Protein AF-A0A7Y0SIZ6-F1 (afdb_monomer)

Mean predicted aligned error: 6.09 Å

Sequence (82 aa):
LDTSSEIGDSHTNCEKVQDPYSLRCQPQVMGACLQQIRNAAEVLQVEANSVSDNPLVFAEDGDIISGGNFHAEPVAMAADNL

Nearest PDB structures (foldseek):
  1gk3-assembly1_A  TM=8.291E-01  e=7.592E-07  Pseudomonas putida
  1eb4-assembly1_A  TM=8.285E-01  e=9.844E-07  Pseudomonas putida
  9eq5-assembly1_A  TM=9.761E-01  e=2.469E-02  Rubinisphaera brasiliensis
  4v2r-assembly1_A-2  TM=8.848E-01  e=1.672E-02  Taxus chinensis
  6s7q-assembly1_D  TM=8.683E-01  e=5.381E-02  Treponema de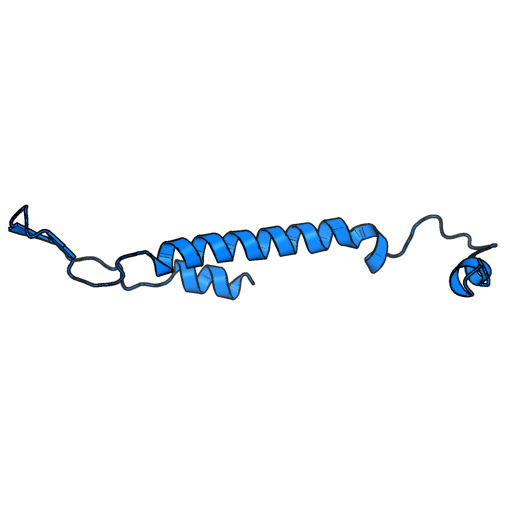nticola

pLDDT: mean 93.77, std 7.08, range [58.38, 98.75]

Secondary structure (DSSP, 8-state):
-----HHHHHTTT----S--HHHHTHHHHHHHHHHHHHHHHHHHHHHHTS---SSEEETTTTEEE---TT--HHHHHHHHT-

Foldseek 3Di:
DDPDDPVNVVCPPPPDPDDDCVPVVVCVVVVVVVVLVVVLVVLCVDLVPDDQDPFDADPVVRDTHGDRSVDSPSNVVSVVSD

Radius of gyration: 25.7 Å; Cα contacts (8 Å, |Δi|>4): 46; chains: 1; bounding box: 55×28×64 Å

InterPro domains:
  IPR001106 Aromatic amino acid lyase [PF00221] (5-82)
  IPR001106 Aromatic amino acid lyase [PTHR10362] (12-82)
  IPR008948 L-Aspartase-like [SSF48557] (7-82)

Solvent-accessible surface area (backbone atoms only — not comparable to full-atom values): 5168 Å² total; per-residue (Å²): 129,83,89,75,50,74,70,62,60,74,46,76,85,54,88,70,91,68,74,58,58,84,65,70,42,35,66,64,53,51,49,53,53,51,50,46,52,51,52,30,51,51,51,50,55,51,59,75,72,48,76,48,60,69,63,46,76,40,75,92,80,73,44,76,46,81,69,66,51,63,63,58,59,70,54,51,56,38,57,77,69,104

Structure (mmCIF, N/CA/C/O backbone):
data_AF-A0A7Y0SIZ6-F1
#
_entry.id   AF-A0A7Y0SIZ6-F1
#
loop_
_atom_site.group_PDB
_atom_site.id
_atom_site.type_symbol
_atom_site.label_atom_id
_atom_site.label_alt_id
_atom_site.label_comp_id
_atom_site.label_asym_id
_atom_site.label_entity_id
_atom_site.label_seq_id
_atom_site.pdbx_PDB_ins_code
_atom_site.Cartn_x
_atom_site.Cartn_y
_atom_site.Cartn_z
_atom_site.occupancy
_atom_site.B_iso_or_equiv
_atom_site.auth_seq_id
_atom_site.auth_comp_id
_atom_site.auth_asym_id
_atom_site.auth_atom_id
_atom_site.pdbx_PDB_model_num
ATOM 1 N N . LEU A 1 1 ? 7.205 19.010 -39.480 1.00 58.38 1 LEU A N 1
ATOM 2 C CA . LEU A 1 1 ? 7.846 18.585 -38.220 1.00 58.38 1 LEU A CA 1
ATOM 3 C C . LEU A 1 1 ? 8.836 17.516 -38.607 1.00 58.38 1 LEU A C 1
ATOM 5 O O . LEU A 1 1 ? 8.449 16.640 -39.372 1.00 58.38 1 LEU A O 1
ATOM 9 N N . ASP A 1 2 ? 10.088 17.675 -38.198 1.00 70.62 2 ASP A N 1
ATOM 10 C CA . ASP A 1 2 ? 11.129 16.700 -38.502 1.00 70.62 2 ASP A CA 1
ATOM 11 C C . ASP A 1 2 ? 10.762 15.355 -37.867 1.00 70.62 2 ASP A C 1
ATOM 13 O O . ASP A 1 2 ? 10.243 15.320 -36.748 1.00 70.62 2 ASP A O 1
ATOM 17 N N . THR A 1 3 ? 10.903 14.270 -38.623 1.00 81.25 3 THR A N 1
ATOM 18 C CA . THR A 1 3 ? 10.365 12.953 -38.243 1.00 81.25 3 THR A CA 1
ATOM 19 C C . THR A 1 3 ? 11.391 12.063 -37.551 1.00 81.25 3 THR A C 1
ATOM 21 O O . THR A 1 3 ? 11.009 11.011 -37.039 1.00 81.25 3 THR A O 1
ATOM 24 N N . SER A 1 4 ? 12.671 12.451 -37.537 1.00 81.56 4 SER A N 1
ATOM 25 C CA . SER A 1 4 ? 13.723 11.738 -36.808 1.00 81.56 4 SER A CA 1
ATOM 26 C C . SER A 1 4 ? 14.068 12.444 -35.497 1.00 81.56 4 SER A C 1
ATOM 28 O O . SER A 1 4 ? 13.839 13.640 -35.318 1.00 81.56 4 SER A O 1
ATOM 30 N N . SER A 1 5 ? 14.589 11.668 -34.546 1.00 87.75 5 SER A N 1
ATOM 31 C CA . SER A 1 5 ? 15.168 12.200 -33.313 1.00 87.75 5 SER A CA 1
ATOM 32 C C . SER A 1 5 ? 16.669 11.953 -33.323 1.00 87.75 5 SER A C 1
ATOM 34 O O . SER A 1 5 ? 17.110 10.889 -33.757 1.00 87.75 5 SER A O 1
ATOM 36 N N . GLU A 1 6 ? 17.436 12.886 -32.758 1.00 87.81 6 GLU A N 1
ATOM 37 C CA . GLU A 1 6 ? 18.895 12.760 -32.626 1.00 87.81 6 GLU A CA 1
ATOM 38 C C . GLU A 1 6 ? 19.311 11.458 -31.917 1.00 87.81 6 GLU A C 1
ATOM 40 O O . GLU A 1 6 ? 20.331 10.858 -32.251 1.00 87.81 6 GLU A O 1
ATOM 45 N N . ILE A 1 7 ? 18.492 10.972 -30.973 1.00 82.12 7 ILE A N 1
ATOM 46 C CA . ILE A 1 7 ? 18.715 9.690 -30.291 1.00 82.12 7 ILE A CA 1
ATOM 47 C C . ILE A 1 7 ? 18.611 8.530 -31.285 1.00 82.12 7 ILE A C 1
ATOM 49 O O . ILE A 1 7 ? 19.512 7.695 -31.333 1.00 82.12 7 ILE A O 1
ATOM 53 N N . GLY A 1 8 ? 17.555 8.488 -32.103 1.00 81.62 8 GLY A N 1
ATOM 54 C CA . GLY A 1 8 ? 17.391 7.458 -33.134 1.00 81.62 8 GLY A CA 1
ATOM 55 C C .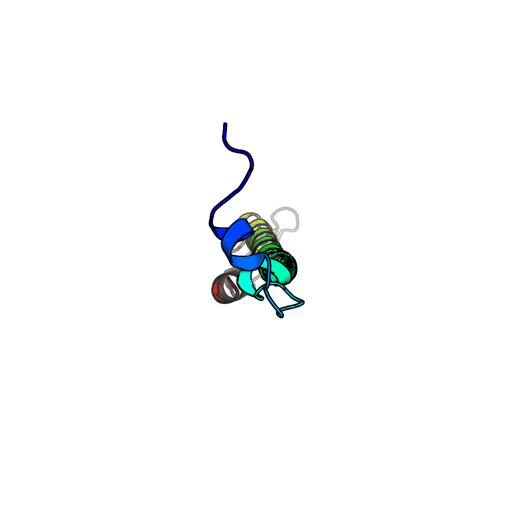 GLY A 1 8 ? 18.540 7.463 -34.144 1.00 81.62 8 GLY A C 1
ATOM 56 O O . GLY A 1 8 ? 19.094 6.407 -34.452 1.00 81.62 8 GLY A O 1
ATOM 57 N N . ASP A 1 9 ? 18.962 8.654 -34.574 1.00 87.75 9 ASP A N 1
ATOM 58 C CA . ASP A 1 9 ? 20.045 8.819 -35.545 1.00 87.75 9 ASP A CA 1
ATOM 59 C C . ASP A 1 9 ? 21.400 8.375 -34.967 1.00 87.75 9 ASP A C 1
ATOM 61 O O . ASP A 1 9 ? 22.155 7.675 -35.643 1.00 87.75 9 ASP A O 1
ATOM 65 N N . SER A 1 10 ? 21.678 8.663 -33.688 1.00 85.00 10 SER A N 1
ATOM 66 C CA . SER A 1 10 ? 22.903 8.216 -32.997 1.00 85.00 10 SER A CA 1
ATOM 67 C C . SER A 1 10 ? 23.030 6.688 -32.859 1.00 85.00 10 SER A C 1
ATOM 69 O O . SER A 1 10 ? 24.127 6.171 -32.639 1.00 85.00 10 SER A O 1
ATOM 71 N N . HIS A 1 11 ? 21.924 5.956 -33.022 1.00 83.75 11 HIS A N 1
ATOM 72 C CA . HIS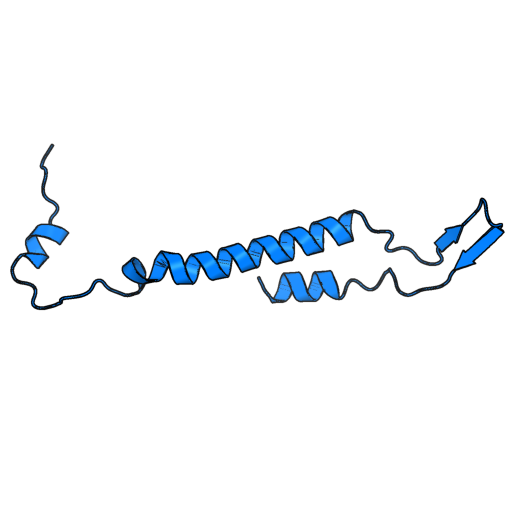 A 1 11 ? 21.852 4.503 -32.877 1.00 83.75 11 HIS A CA 1
ATOM 73 C C . HIS A 1 11 ? 21.798 3.735 -34.212 1.00 83.75 11 HIS A C 1
ATOM 75 O O . HIS A 1 11 ? 21.712 2.507 -34.193 1.00 83.75 11 HIS A O 1
ATOM 81 N N . THR A 1 12 ? 21.925 4.413 -35.362 1.00 85.31 12 THR A N 1
ATOM 82 C CA . THR A 1 12 ? 21.860 3.788 -36.706 1.00 85.31 12 THR A CA 1
ATOM 83 C C . THR A 1 12 ? 22.870 2.657 -36.934 1.00 85.31 12 THR A C 1
ATOM 85 O O . THR A 1 12 ? 22.546 1.702 -37.632 1.00 85.31 12 THR A O 1
ATOM 88 N N . ASN A 1 13 ? 24.055 2.720 -36.315 1.00 87.50 13 ASN A N 1
ATOM 89 C CA . ASN A 1 13 ? 25.091 1.674 -36.372 1.00 87.50 13 ASN A CA 1
ATOM 90 C C . ASN A 1 13 ? 25.388 1.074 -34.983 1.00 87.50 13 ASN A C 1
ATOM 92 O O . ASN A 1 13 ? 26.539 0.789 -34.648 1.00 87.50 13 ASN A O 1
ATOM 96 N N . CYS A 1 14 ? 24.371 0.940 -34.128 1.00 84.31 14 CYS A N 1
ATOM 97 C CA . CYS A 1 14 ? 24.555 0.414 -32.779 1.00 84.31 14 CYS A CA 1
ATOM 98 C C . CYS A 1 14 ? 24.578 -1.124 -32.763 1.00 84.31 14 CYS A C 1
ATOM 100 O O . CYS A 1 14 ? 23.611 -1.766 -33.156 1.00 84.31 14 CYS A O 1
ATOM 102 N N . GLU A 1 15 ? 25.639 -1.727 -32.217 1.00 86.56 15 GLU A N 1
ATOM 103 C CA . GLU A 1 15 ? 25.729 -3.189 -32.035 1.00 86.56 15 GLU A CA 1
ATOM 104 C C . GLU A 1 15 ? 24.827 -3.725 -30.904 1.00 86.56 15 GLU A C 1
ATOM 106 O O . GLU A 1 15 ? 24.679 -4.937 -30.731 1.00 86.56 15 GLU A O 1
ATOM 111 N N . LYS A 1 16 ? 24.225 -2.842 -30.093 1.00 82.06 16 LYS A N 1
ATOM 112 C CA . LYS A 1 16 ? 23.366 -3.251 -28.976 1.00 82.06 16 LYS A CA 1
ATOM 113 C C . LYS A 1 16 ? 22.017 -3.739 -29.493 1.00 82.06 16 LYS A C 1
ATOM 115 O O . LYS A 1 16 ? 21.254 -2.988 -30.084 1.00 82.06 16 LYS A O 1
ATOM 120 N N . VAL A 1 17 ? 21.699 -4.987 -29.165 1.00 83.38 17 VAL A N 1
ATOM 121 C CA . VAL A 1 17 ? 20.462 -5.664 -29.590 1.00 83.38 17 VAL A CA 1
ATOM 122 C C . VAL A 1 17 ? 19.277 -5.376 -28.658 1.00 83.38 17 VAL A C 1
ATOM 124 O O . VAL A 1 17 ? 18.132 -5.643 -29.006 1.00 83.38 17 VAL A O 1
ATOM 127 N N . GLN A 1 18 ? 19.526 -4.863 -27.451 1.00 87.25 18 GLN A N 1
ATOM 128 C CA . GLN A 1 18 ? 18.489 -4.680 -26.439 1.00 87.25 18 GLN A CA 1
ATOM 129 C C . GLN A 1 18 ? 18.532 -3.292 -25.812 1.00 87.25 18 GLN A C 1
ATOM 131 O O . GLN A 1 18 ? 19.599 -2.781 -25.467 1.00 87.25 18 GLN A O 1
ATOM 136 N N . ASP A 1 19 ? 17.342 -2.761 -25.554 1.00 89.31 19 ASP A N 1
ATOM 137 C CA . ASP A 1 19 ? 17.148 -1.520 -24.816 1.00 89.31 19 ASP A CA 1
ATOM 138 C C . ASP A 1 19 ? 17.634 -1.623 -23.360 1.00 89.31 19 ASP A C 1
ATOM 140 O O . ASP A 1 19 ? 17.612 -2.722 -22.766 1.00 89.31 19 ASP A O 1
ATOM 144 N N . PRO A 1 20 ? 18.030 -0.483 -22.753 1.00 90.06 20 PRO A N 1
ATOM 145 C CA . PRO A 1 20 ? 18.376 -0.417 -21.341 1.00 90.06 20 PRO A CA 1
ATOM 146 C C . PRO A 1 20 ? 17.193 -0.841 -20.467 1.00 90.06 20 PRO A C 1
ATOM 148 O O . PRO A 1 20 ? 16.025 -0.634 -20.801 1.00 90.06 20 PRO A O 1
ATOM 151 N N . TYR A 1 21 ? 17.499 -1.413 -19.304 1.00 95.44 21 TYR A N 1
ATOM 152 C CA . TYR A 1 21 ? 16.476 -1.963 -18.411 1.00 95.44 21 TYR A CA 1
ATOM 153 C C . TYR A 1 21 ? 15.508 -0.898 -17.891 1.00 95.44 21 TYR A C 1
ATOM 155 O O . TYR A 1 21 ? 14.335 -1.199 -17.706 1.00 95.44 21 TYR A O 1
ATOM 163 N N . SER A 1 22 ? 15.961 0.347 -17.724 1.00 94.81 22 SER A N 1
ATOM 164 C CA . SER A 1 22 ? 15.100 1.469 -17.332 1.00 94.81 22 SER A CA 1
ATOM 165 C C . SER A 1 22 ? 13.944 1.720 -18.306 1.00 94.81 22 SER A C 1
ATOM 167 O O . SER A 1 22 ? 12.920 2.252 -17.891 1.00 94.81 22 SER A O 1
ATOM 169 N N . LEU A 1 23 ? 14.090 1.322 -19.574 1.00 91.38 23 LEU A N 1
ATOM 170 C CA . LEU A 1 23 ? 13.034 1.381 -20.580 1.00 91.38 23 LEU A CA 1
ATOM 171 C C . LEU A 1 23 ? 12.330 0.027 -20.706 1.00 91.38 23 LEU A C 1
ATOM 173 O O . LEU A 1 23 ? 11.126 -0.089 -20.497 1.00 91.38 23 LEU A O 1
ATOM 177 N N . ARG A 1 24 ? 13.094 -1.026 -21.005 1.00 96.25 24 ARG A N 1
ATOM 178 C CA . ARG A 1 24 ? 12.540 -2.338 -21.361 1.00 96.25 24 ARG A CA 1
ATOM 179 C C . ARG A 1 24 ? 11.877 -3.072 -20.205 1.00 96.25 24 ARG A C 1
ATOM 181 O O . ARG A 1 24 ? 10.914 -3.798 -20.428 1.00 96.25 24 ARG A O 1
ATOM 188 N N . CYS A 1 25 ? 12.405 -2.904 -18.996 1.00 98.12 25 CYS A N 1
ATOM 189 C CA . CYS A 1 25 ? 11.891 -3.556 -17.795 1.00 98.12 25 CYS A CA 1
ATOM 190 C C . CYS A 1 25 ? 10.907 -2.666 -17.023 1.00 98.12 25 CYS A C 1
ATOM 192 O O . CYS A 1 25 ? 10.457 -3.052 -15.942 1.00 98.12 25 CYS A O 1
ATOM 194 N N . GLN A 1 26 ? 10.576 -1.477 -17.548 1.00 98.25 26 GLN A N 1
ATOM 195 C CA . GLN A 1 26 ? 9.661 -0.552 -16.884 1.00 98.25 26 GLN A CA 1
ATOM 196 C C . GLN A 1 26 ? 8.314 -1.220 -16.554 1.00 98.25 26 GLN A C 1
ATOM 198 O O . GLN A 1 26 ? 7.901 -1.106 -15.401 1.00 98.25 26 GLN A O 1
ATOM 203 N N . PRO A 1 27 ? 7.642 -1.962 -17.461 1.00 98.31 27 PRO A N 1
ATOM 204 C CA . PRO A 1 27 ? 6.359 -2.581 -17.127 1.00 98.31 27 PRO A CA 1
ATOM 205 C C . PRO A 1 27 ? 6.451 -3.602 -15.988 1.00 98.31 27 PRO A C 1
ATOM 207 O O . PRO A 1 27 ? 5.540 -3.695 -15.173 1.00 98.31 27 PRO A O 1
ATOM 210 N N . GLN A 1 28 ? 7.551 -4.351 -15.903 1.00 98.56 28 GLN A N 1
ATOM 211 C CA . GLN A 1 28 ? 7.768 -5.363 -14.870 1.00 98.56 28 GLN A CA 1
ATOM 212 C C . GLN A 1 28 ? 7.998 -4.712 -13.503 1.00 98.56 28 GLN A C 1
ATOM 214 O O . GLN A 1 28 ? 7.404 -5.140 -12.516 1.00 98.56 28 GLN A O 1
ATOM 219 N N . VAL A 1 29 ? 8.816 -3.656 -13.452 1.00 98.56 29 VAL A N 1
ATOM 220 C CA . VAL A 1 29 ? 9.078 -2.907 -12.213 1.00 98.56 29 VAL A CA 1
ATOM 221 C C . VAL A 1 29 ? 7.821 -2.161 -11.766 1.00 98.56 29 VAL A C 1
ATOM 223 O O . VAL A 1 29 ? 7.346 -2.353 -10.650 1.00 98.56 29 VAL A O 1
ATOM 226 N N . MET A 1 30 ? 7.225 -1.366 -12.656 1.00 98.44 30 MET A N 1
ATOM 227 C CA . MET A 1 30 ? 6.037 -0.573 -12.336 1.00 98.44 30 MET A CA 1
ATOM 228 C C . MET A 1 30 ? 4.815 -1.449 -12.052 1.00 98.44 30 MET A C 1
ATOM 230 O O . MET A 1 30 ? 3.978 -1.072 -11.238 1.00 98.44 30 MET A O 1
ATOM 234 N N . GLY A 1 31 ? 4.711 -2.623 -12.678 1.00 98.69 31 GLY A N 1
ATOM 235 C CA . GLY A 1 31 ? 3.663 -3.599 -12.386 1.00 98.69 31 GLY A CA 1
ATOM 236 C C . GLY A 1 31 ? 3.728 -4.105 -10.945 1.00 98.69 31 GLY A C 1
ATOM 237 O O . GLY A 1 31 ? 2.698 -4.145 -10.273 1.00 98.69 31 GLY A O 1
ATOM 238 N N . ALA A 1 32 ? 4.928 -4.412 -10.442 1.00 98.31 32 ALA A N 1
ATOM 239 C CA . ALA A 1 32 ? 5.124 -4.789 -9.043 1.00 98.31 32 ALA A CA 1
ATOM 240 C C . ALA A 1 32 ? 4.772 -3.633 -8.089 1.00 98.31 32 ALA A C 1
ATOM 242 O O . ALA A 1 32 ? 4.035 -3.841 -7.127 1.00 98.31 32 ALA A O 1
ATOM 243 N N . CYS A 1 33 ? 5.206 -2.404 -8.396 1.00 98.44 33 CYS A N 1
ATOM 244 C CA . CYS A 1 33 ? 4.854 -1.213 -7.612 1.00 98.44 33 CYS A CA 1
ATOM 245 C C . CYS A 1 33 ? 3.344 -0.928 -7.608 1.00 98.44 33 CYS A C 1
ATOM 247 O O . CYS A 1 33 ? 2.790 -0.518 -6.594 1.00 98.44 33 CYS A O 1
ATOM 249 N N . LEU A 1 34 ? 2.648 -1.143 -8.727 1.00 98.62 34 LEU A N 1
ATOM 250 C CA . LEU A 1 34 ? 1.199 -0.960 -8.796 1.00 98.62 34 LEU A CA 1
ATOM 251 C C . LEU A 1 34 ? 0.455 -2.016 -7.967 1.00 98.62 34 LEU A C 1
ATOM 253 O O . LEU A 1 34 ? -0.561 -1.698 -7.352 1.00 98.62 34 LEU A O 1
ATOM 257 N N . GLN A 1 35 ? 0.949 -3.257 -7.946 1.00 98.62 35 GLN A N 1
ATOM 258 C CA . GLN A 1 35 ? 0.395 -4.320 -7.106 1.00 98.62 35 GLN A CA 1
ATOM 259 C C . GLN A 1 35 ? 0.560 -3.982 -5.614 1.00 98.62 35 GLN A C 1
ATOM 261 O O . GLN A 1 35 ? -0.444 -3.916 -4.908 1.00 98.62 35 GLN A O 1
ATOM 266 N N . GLN A 1 36 ? 1.799 -3.652 -5.231 1.00 98.50 36 GLN A N 1
ATOM 267 C CA . GLN A 1 36 ? 2.194 -2.686 -4.202 1.00 98.50 36 GLN A CA 1
ATOM 268 C C . GLN A 1 36 ? 1.083 -1.838 -3.560 1.00 98.50 36 GLN A C 1
ATOM 270 O O . GLN A 1 36 ? 0.453 -2.131 -2.543 1.00 98.50 36 GLN A O 1
ATOM 275 N N . ILE A 1 37 ? 0.825 -0.756 -4.290 1.00 98.75 37 ILE A N 1
ATOM 276 C CA . ILE A 1 37 ? -0.110 0.318 -3.979 1.00 98.75 37 ILE A CA 1
ATOM 277 C C . ILE A 1 37 ? -1.545 -0.196 -3.851 1.00 98.75 37 ILE A C 1
ATOM 279 O O . ILE A 1 37 ? -2.270 0.232 -2.956 1.00 98.75 37 ILE A O 1
ATOM 283 N N . ARG A 1 38 ? -1.977 -1.109 -4.729 1.00 98.69 38 ARG A N 1
ATOM 284 C CA . ARG A 1 38 ? -3.341 -1.659 -4.685 1.00 98.69 38 ARG A CA 1
ATOM 285 C C . ARG A 1 38 ? -3.590 -2.469 -3.421 1.00 98.69 38 ARG A C 1
ATOM 287 O O . ARG A 1 38 ? -4.660 -2.331 -2.841 1.00 98.69 38 ARG A O 1
ATOM 294 N N . ASN A 1 39 ? -2.616 -3.272 -2.996 1.00 98.56 39 ASN A N 1
ATOM 295 C CA . ASN A 1 39 ? -2.735 -4.041 -1.765 1.00 98.56 39 ASN A CA 1
ATOM 296 C C . ASN A 1 39 ? -2.855 -3.124 -0.541 1.00 98.56 39 ASN A C 1
ATOM 298 O O . ASN A 1 39 ? -3.765 -3.304 0.261 1.00 98.56 39 ASN A O 1
ATOM 302 N N . ALA A 1 40 ? -2.008 -2.101 -0.426 1.00 98.69 40 ALA A N 1
ATOM 303 C CA . ALA A 1 40 ? -2.133 -1.165 0.686 1.00 98.69 40 ALA A CA 1
ATOM 304 C C . ALA A 1 40 ? -3.433 -0.359 0.645 1.00 98.69 40 ALA A C 1
ATOM 306 O O . ALA A 1 40 ? -4.036 -0.137 1.689 1.00 98.69 40 ALA A O 1
ATOM 307 N N . ALA A 1 41 ? -3.900 0.043 -0.540 1.00 98.75 41 ALA A N 1
ATOM 308 C CA . ALA A 1 41 ? -5.191 0.710 -0.676 1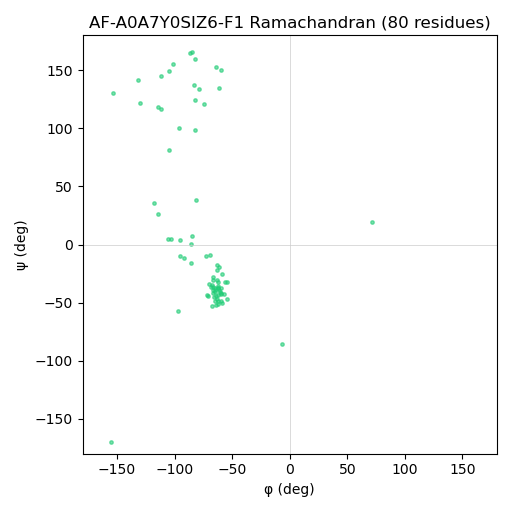.00 98.75 41 ALA A CA 1
ATOM 309 C C . ALA A 1 41 ? -6.344 -0.172 -0.169 1.00 98.75 41 ALA A C 1
ATOM 311 O O . ALA A 1 41 ? -7.219 0.326 0.533 1.00 98.75 41 ALA A O 1
ATOM 312 N N . GLU A 1 42 ? -6.324 -1.471 -0.476 1.00 98.69 42 GLU A N 1
ATOM 313 C CA . GLU A 1 42 ? -7.305 -2.436 0.029 1.00 98.69 42 GLU A CA 1
ATOM 314 C C . GLU A 1 42 ? -7.252 -2.553 1.558 1.00 98.69 42 GLU A C 1
ATOM 316 O O . GLU A 1 42 ? -8.286 -2.419 2.213 1.00 98.69 42 GLU A O 1
ATOM 321 N N . VAL A 1 43 ? -6.055 -2.720 2.134 1.00 98.56 43 VAL A N 1
ATOM 322 C CA . VAL A 1 43 ? -5.866 -2.795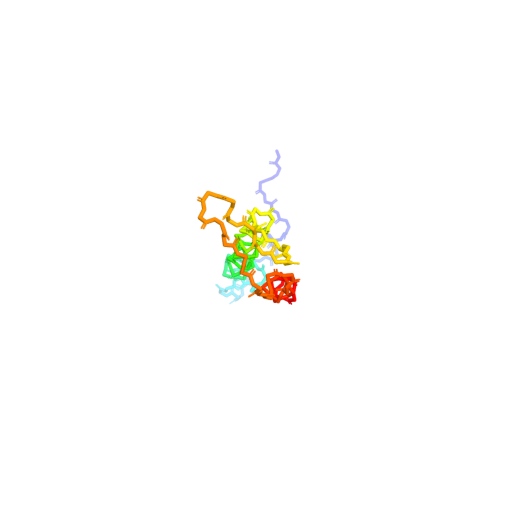 3.594 1.00 98.56 43 VAL A CA 1
ATOM 323 C C . VAL A 1 43 ? -6.376 -1.526 4.277 1.00 98.56 43 VAL A C 1
ATOM 325 O O . VAL A 1 43 ? -7.192 -1.599 5.192 1.00 98.56 43 VAL A O 1
ATOM 328 N N . LEU A 1 44 ? -5.956 -0.353 3.800 1.00 98.56 44 LEU A N 1
ATOM 329 C CA . LEU A 1 44 ? -6.380 0.930 4.359 1.00 98.56 44 LEU A CA 1
ATOM 330 C C . LEU A 1 44 ? -7.888 1.143 4.225 1.00 98.56 44 LEU A C 1
ATOM 332 O O . LEU A 1 44 ? -8.508 1.692 5.131 1.00 98.56 44 LEU A O 1
ATOM 336 N N . GLN A 1 45 ? -8.493 0.705 3.119 1.00 98.75 45 GLN A N 1
ATOM 337 C CA . GLN A 1 45 ? -9.934 0.802 2.925 1.00 98.75 45 GLN A CA 1
ATOM 338 C C . GLN A 1 45 ? -10.698 -0.087 3.913 1.00 98.75 45 GLN A C 1
ATOM 340 O O . GLN A 1 45 ? -11.707 0.363 4.453 1.00 98.75 45 GLN A O 1
ATOM 345 N N . VAL A 1 46 ? -10.241 -1.315 4.169 1.00 98.50 46 VAL A N 1
ATOM 346 C CA . VAL A 1 46 ? -10.851 -2.196 5.179 1.00 98.50 46 VAL A CA 1
ATOM 347 C C . VAL A 1 46 ? -10.736 -1.572 6.567 1.00 98.50 46 VAL A C 1
ATOM 349 O O . VAL A 1 46 ? -11.750 -1.396 7.239 1.00 98.50 46 VAL A O 1
ATOM 352 N N . GLU A 1 47 ? -9.532 -1.161 6.962 1.00 98.19 47 GLU A N 1
ATOM 353 C CA . GLU A 1 47 ? -9.269 -0.632 8.303 1.00 98.19 47 GLU A CA 1
ATOM 354 C C . GLU A 1 47 ? -10.014 0.684 8.559 1.00 98.19 47 GLU A C 1
ATOM 356 O O . GLU A 1 47 ? -10.609 0.853 9.623 1.00 98.19 47 GLU A O 1
ATOM 361 N N . ALA A 1 48 ? -10.091 1.575 7.564 1.00 97.88 48 ALA A N 1
ATOM 362 C CA . ALA A 1 48 ? -10.849 2.825 7.661 1.00 97.88 48 ALA A CA 1
ATOM 363 C C . ALA A 1 48 ? -12.363 2.617 7.845 1.00 97.88 48 ALA A C 1
ATOM 365 O O . ALA A 1 48 ? -13.047 3.522 8.322 1.00 97.88 48 ALA A O 1
ATOM 366 N N . ASN A 1 49 ? -12.890 1.453 7.454 1.00 98.06 49 ASN A N 1
ATOM 367 C CA . ASN A 1 49 ? -14.298 1.082 7.623 1.00 98.06 49 ASN A CA 1
ATOM 368 C C . ASN A 1 49 ? -14.508 0.053 8.751 1.00 98.06 49 ASN A C 1
ATOM 370 O O . ASN A 1 49 ? -15.626 -0.428 8.940 1.00 98.06 49 ASN A O 1
ATOM 374 N N . SER A 1 50 ? -13.451 -0.301 9.486 1.00 96.69 50 SER A N 1
ATOM 375 C CA . SER A 1 50 ? -13.509 -1.232 10.612 1.00 96.69 50 SER A CA 1
ATOM 376 C C . SER A 1 50 ? -13.898 -0.522 11.917 1.00 96.69 50 SER A C 1
ATOM 378 O O . SER A 1 50 ? -13.851 0.704 12.024 1.00 96.69 50 SER A O 1
ATOM 380 N N . VAL A 1 51 ? -14.273 -1.299 12.938 1.00 96.56 51 VAL A N 1
ATOM 381 C CA . VAL A 1 51 ? -14.444 -0.782 14.303 1.00 96.56 51 VAL A CA 1
ATOM 382 C C . VAL A 1 51 ? -13.161 -1.041 15.080 1.00 96.56 51 VAL A C 1
ATOM 384 O O . VAL A 1 51 ? -12.948 -2.151 15.569 1.00 96.56 51 VAL A O 1
ATOM 387 N N . SER A 1 52 ? -12.334 -0.006 15.214 1.00 95.12 52 SER A N 1
ATOM 388 C CA . SER A 1 52 ? -11.069 -0.043 15.958 1.00 95.12 52 SER A CA 1
ATOM 389 C C . SER A 1 52 ? -11.231 0.209 17.465 1.00 95.12 52 SER A C 1
ATOM 391 O O . SER A 1 52 ? -10.245 0.409 18.166 1.00 95.12 52 SER A O 1
ATOM 393 N N . ASP A 1 53 ? -12.463 0.282 17.967 1.00 94.75 53 ASP A N 1
ATOM 394 C CA . ASP A 1 53 ? -12.753 0.576 19.372 1.00 94.75 53 ASP A CA 1
ATOM 395 C C . ASP A 1 53 ? -12.740 -0.693 20.242 1.00 94.75 53 ASP A C 1
ATOM 397 O O . ASP A 1 53 ? -12.781 -1.823 19.742 1.00 94.75 53 ASP A O 1
ATOM 401 N N . ASN A 1 54 ? -12.681 -0.512 21.559 1.00 94.12 54 ASN A N 1
ATOM 402 C CA . ASN A 1 54 ? -12.777 -1.589 22.535 1.00 94.12 54 ASN A CA 1
ATOM 403 C C . ASN A 1 54 ? -13.329 -1.078 23.886 1.00 94.12 54 ASN A C 1
ATOM 405 O O . ASN A 1 54 ? -12.750 -0.147 24.450 1.00 94.12 54 ASN A O 1
ATOM 409 N N . PRO A 1 55 ? -14.352 -1.734 24.479 1.00 95.12 55 PRO A N 1
ATOM 410 C CA . PRO A 1 55 ? -14.988 -2.981 24.040 1.00 95.12 55 PRO A CA 1
ATOM 411 C C . PRO A 1 55 ? -16.047 -2.776 22.952 1.00 95.12 55 PRO A C 1
ATOM 413 O O . PRO A 1 55 ? -16.616 -1.698 22.808 1.00 95.12 55 PRO A O 1
ATOM 416 N N . LEU A 1 56 ? -16.358 -3.844 22.219 1.00 96.38 56 LEU A N 1
ATOM 417 C CA . LEU A 1 56 ? -17.506 -3.872 21.319 1.00 96.38 56 LEU A CA 1
ATOM 418 C C . LEU A 1 56 ? -18.784 -4.113 22.123 1.00 96.38 56 LEU A C 1
ATOM 420 O O . LEU A 1 56 ? -18.830 -5.003 22.973 1.00 96.38 56 LEU A O 1
ATOM 424 N N . VAL A 1 57 ? -19.823 -3.332 21.838 1.00 96.31 57 VAL A N 1
ATOM 425 C CA . VAL A 1 57 ? -21.120 -3.409 22.519 1.00 96.31 57 VAL A CA 1
ATOM 426 C C . VAL A 1 57 ? -22.173 -3.922 21.543 1.00 96.31 57 VAL A C 1
ATOM 428 O O . VAL A 1 57 ? -22.499 -3.248 20.566 1.00 96.31 57 VAL A O 1
ATOM 431 N N . PHE A 1 58 ? -22.741 -5.088 21.837 1.00 96.19 58 PHE A N 1
ATOM 432 C CA . PHE A 1 58 ? -23.817 -5.713 21.070 1.00 96.19 58 PHE A CA 1
ATOM 433 C C . PHE A 1 58 ? -25.125 -5.554 21.843 1.00 96.19 58 PHE A C 1
ATOM 435 O O . PHE A 1 58 ? -25.557 -6.432 22.585 1.00 96.19 58 PHE A O 1
ATOM 442 N N . ALA A 1 59 ? -25.734 -4.373 21.712 1.00 95.12 59 ALA A N 1
ATOM 443 C CA . ALA A 1 59 ? -26.879 -3.972 22.530 1.00 95.12 59 ALA A CA 1
ATOM 444 C C . ALA A 1 59 ? -28.118 -4.868 22.348 1.00 95.12 59 ALA A C 1
ATOM 446 O O . ALA A 1 59 ? -28.868 -5.051 23.302 1.00 95.12 59 ALA A O 1
ATOM 447 N N . GLU A 1 60 ? -28.326 -5.418 21.148 1.00 96.62 60 GLU A N 1
ATOM 448 C CA . GLU A 1 60 ? -29.443 -6.330 20.860 1.00 96.62 60 GLU A CA 1
ATOM 449 C C . GLU A 1 60 ? -29.304 -7.662 21.609 1.00 96.62 60 GLU A C 1
ATOM 451 O O . GLU A 1 60 ? -30.301 -8.202 22.086 1.00 96.62 60 GLU A O 1
ATOM 456 N N . ASP A 1 61 ? -28.067 -8.131 21.784 1.00 96.50 61 ASP A N 1
ATOM 457 C CA . ASP A 1 61 ? -27.740 -9.379 22.479 1.00 96.50 61 ASP A CA 1
ATOM 458 C C . ASP A 1 61 ? -27.473 -9.167 23.981 1.00 96.50 61 ASP A C 1
ATOM 460 O O . ASP A 1 61 ? -27.431 -10.119 24.756 1.00 96.50 61 ASP A O 1
ATOM 464 N N . GLY A 1 62 ? -27.322 -7.910 24.418 1.00 96.25 62 GLY A N 1
ATOM 465 C CA . GLY A 1 62 ? -26.929 -7.567 25.786 1.00 96.25 62 GLY A CA 1
ATOM 466 C C . GLY A 1 62 ? -25.463 -7.886 26.100 1.00 96.25 62 GLY A C 1
ATOM 467 O O . GLY A 1 62 ? -25.099 -7.971 27.274 1.00 96.25 62 GLY A O 1
ATOM 468 N N . ASP A 1 63 ? -24.633 -8.038 25.066 1.00 97.38 63 ASP A N 1
ATOM 469 C CA . ASP A 1 63 ? -23.264 -8.541 25.165 1.00 97.38 63 ASP A CA 1
ATOM 470 C C . ASP A 1 63 ? -22.207 -7.436 25.032 1.00 97.38 63 ASP A C 1
ATOM 472 O O 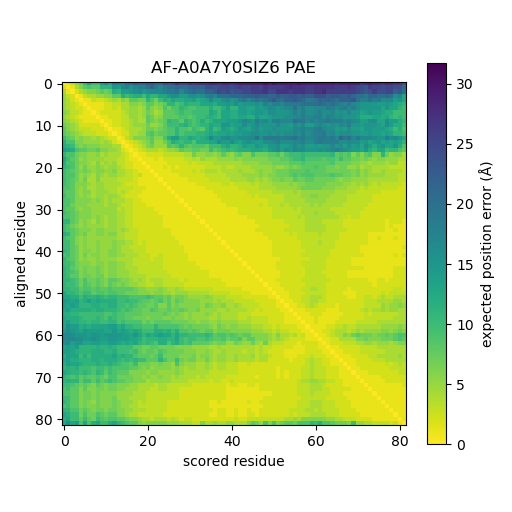. ASP A 1 63 ? -22.372 -6.433 24.329 1.00 97.38 63 ASP A O 1
ATOM 476 N N . ILE A 1 64 ? -21.075 -7.646 25.710 1.00 96.94 64 ILE A N 1
ATOM 477 C CA . ILE A 1 64 ? -19.888 -6.788 25.649 1.00 96.94 64 ILE A CA 1
ATOM 478 C C . ILE A 1 64 ? -18.672 -7.674 25.389 1.00 96.94 64 ILE A C 1
ATOM 480 O O . ILE A 1 64 ? -18.365 -8.563 26.185 1.00 96.94 64 ILE A O 1
ATOM 484 N N . ILE A 1 65 ? -17.959 -7.411 24.293 1.00 97.06 65 ILE A N 1
ATOM 485 C CA . ILE A 1 65 ? -16.790 -8.193 23.881 1.00 97.06 65 ILE A CA 1
ATOM 486 C C . ILE A 1 65 ? -15.539 -7.322 23.952 1.00 97.06 65 ILE A C 1
ATOM 488 O O . ILE A 1 65 ? -15.410 -6.332 23.233 1.00 97.06 65 ILE A O 1
ATOM 492 N N . SER A 1 66 ? -14.593 -7.726 24.796 1.00 97.06 66 SER A N 1
ATOM 493 C CA . SER A 1 66 ? -13.256 -7.133 24.840 1.00 97.06 66 SER A CA 1
ATOM 494 C C . SER A 1 66 ? -12.351 -7.755 23.775 1.00 97.06 66 SER A C 1
ATOM 496 O 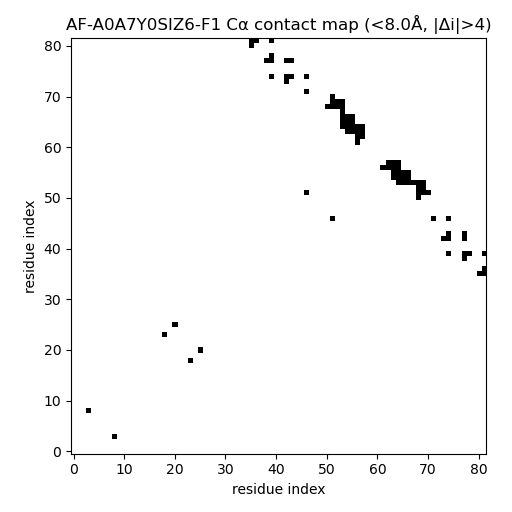O . SER A 1 66 ? -12.320 -8.975 23.613 1.00 97.06 66 SER A O 1
ATOM 498 N N . GLY A 1 67 ? -11.568 -6.927 23.094 1.00 95.00 67 GLY A N 1
ATOM 499 C CA . GLY A 1 67 ? -10.637 -7.321 22.046 1.00 95.00 67 GLY A CA 1
ATOM 500 C C . GLY A 1 67 ? -9.495 -6.321 21.870 1.00 95.00 67 GLY A C 1
ATOM 501 O O . GLY A 1 67 ? -9.294 -5.418 22.680 1.00 95.00 67 GLY A O 1
ATOM 502 N N . GLY A 1 68 ? -8.724 -6.513 20.802 1.00 96.62 68 GLY A N 1
ATOM 503 C CA . GLY A 1 68 ? -7.557 -5.698 20.458 1.00 96.62 68 GLY A CA 1
ATOM 504 C C . GLY A 1 68 ? -7.734 -4.901 19.170 1.00 96.62 68 GLY A C 1
ATOM 505 O O . GLY A 1 68 ? -6.742 -4.624 18.511 1.00 96.62 68 GLY A O 1
ATOM 506 N N . ASN A 1 69 ? -8.969 -4.572 18.777 1.00 96.06 69 ASN A N 1
ATOM 507 C CA . ASN A 1 69 ? -9.262 -3.973 17.468 1.00 96.06 69 ASN A CA 1
ATOM 508 C C . ASN A 1 69 ? -8.584 -2.611 17.241 1.00 96.06 69 ASN A C 1
ATOM 510 O O . ASN A 1 69 ? -8.418 -2.187 16.105 1.00 96.06 69 ASN A O 1
ATOM 514 N N . PHE A 1 70 ? -8.153 -1.940 18.309 1.00 95.88 70 PHE A N 1
ATOM 515 C CA . PHE A 1 70 ? -7.350 -0.716 18.236 1.00 95.88 70 PHE A CA 1
ATOM 516 C C . PHE A 1 70 ? -5.922 -0.950 17.714 1.00 95.88 70 PHE A C 1
ATOM 518 O O . PHE A 1 70 ? -5.184 0.008 17.485 1.00 95.88 70 PHE A O 1
ATOM 525 N N . HIS A 1 71 ? -5.489 -2.205 17.563 1.00 97.50 71 HIS A N 1
ATOM 526 C CA . HIS A 1 71 ? -4.147 -2.538 17.111 1.00 97.50 71 HIS A CA 1
ATOM 527 C C . HIS A 1 71 ? -4.032 -2.475 15.581 1.00 97.50 71 HIS A C 1
ATOM 529 O O . HIS A 1 71 ? -4.323 -3.435 14.873 1.00 97.50 71 HIS A O 1
ATOM 535 N N . ALA A 1 72 ? -3.505 -1.365 15.073 1.00 96.75 72 ALA A N 1
ATOM 536 C CA . ALA A 1 72 ? -3.379 -1.079 13.642 1.00 96.75 72 ALA A CA 1
ATOM 537 C C . ALA A 1 72 ? -2.157 -1.743 12.957 1.00 96.75 72 ALA A C 1
ATOM 539 O O . ALA A 1 72 ? -1.519 -1.131 12.100 1.00 96.75 72 ALA A O 1
ATOM 540 N N . GLU A 1 73 ? -1.812 -2.987 13.318 1.00 98.00 73 GLU A N 1
ATOM 541 C CA . GLU A 1 73 ? -0.663 -3.696 12.707 1.00 98.00 73 GLU A CA 1
ATOM 542 C C . GLU A 1 73 ? -0.789 -3.815 11.177 1.00 98.00 73 GLU A C 1
ATOM 544 O O . GLU A 1 73 ? 0.189 -3.535 10.483 1.00 98.00 73 GLU A O 1
ATOM 549 N N . PRO A 1 74 ? -1.971 -4.144 10.607 1.00 97.56 74 PRO A N 1
ATOM 550 C CA . PRO A 1 74 ? -2.117 -4.219 9.154 1.00 97.56 74 PRO A CA 1
ATOM 551 C C . PRO A 1 74 ? -1.805 -2.891 8.455 1.00 97.56 74 PRO A C 1
ATOM 553 O O . PRO A 1 74 ? -1.179 -2.887 7.396 1.00 97.56 74 PRO A O 1
ATOM 556 N N . VAL A 1 75 ? -2.190 -1.761 9.060 1.00 98.25 75 VAL A N 1
ATOM 557 C CA . VAL A 1 75 ? -1.894 -0.418 8.537 1.00 98.25 75 VAL A CA 1
ATOM 558 C C . VAL A 1 75 ? -0.393 -0.147 8.555 1.00 98.25 75 VAL A C 1
ATOM 560 O O . VAL A 1 75 ? 0.140 0.337 7.558 1.00 98.25 75 VAL A O 1
ATOM 563 N N . ALA A 1 76 ? 0.292 -0.478 9.654 1.00 98.38 76 ALA A N 1
ATOM 564 C CA . ALA A 1 76 ? 1.741 -0.313 9.7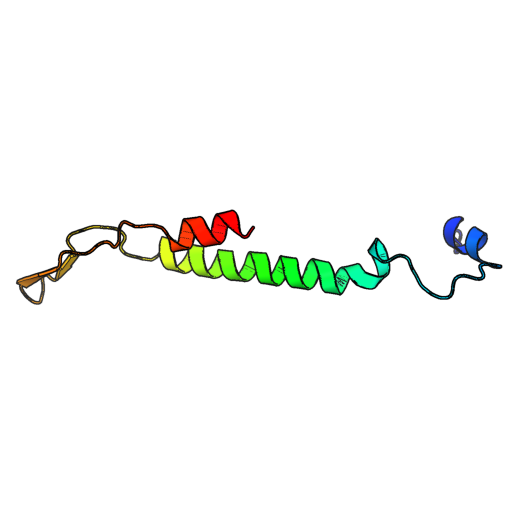62 1.00 98.38 76 ALA A CA 1
ATOM 565 C C . ALA A 1 76 ? 2.472 -1.132 8.688 1.00 98.38 76 ALA A C 1
ATOM 567 O O . ALA A 1 76 ? 3.266 -0.586 7.927 1.00 98.38 76 ALA A O 1
ATOM 568 N N . MET A 1 77 ? 2.117 -2.412 8.537 1.00 98.38 77 MET A N 1
ATOM 569 C CA . MET A 1 77 ? 2.693 -3.273 7.503 1.00 98.38 77 MET A CA 1
ATOM 570 C C . MET A 1 77 ? 2.405 -2.768 6.082 1.00 98.38 77 MET A C 1
ATOM 572 O O . MET A 1 77 ? 3.266 -2.868 5.210 1.00 98.38 77 MET A O 1
ATOM 576 N N . ALA A 1 78 ? 1.204 -2.249 5.816 1.00 98.25 78 ALA A N 1
ATOM 577 C CA . ALA A 1 78 ? 0.863 -1.689 4.509 1.00 98.25 78 ALA A CA 1
ATOM 578 C C . ALA A 1 78 ? 1.661 -0.413 4.201 1.00 98.25 78 ALA A C 1
ATOM 580 O O . ALA A 1 78 ? 2.054 -0.211 3.054 1.00 98.25 78 ALA A O 1
ATOM 581 N N . ALA A 1 79 ? 1.916 0.421 5.213 1.00 97.81 79 ALA A N 1
ATOM 582 C CA . ALA A 1 79 ? 2.707 1.638 5.079 1.00 97.81 79 ALA A CA 1
ATOM 583 C C . ALA A 1 79 ? 4.201 1.345 4.880 1.00 97.81 79 ALA A C 1
ATOM 585 O O . ALA A 1 79 ? 4.808 1.940 4.001 1.00 97.81 79 ALA A O 1
ATOM 586 N N . ASP A 1 80 ? 4.778 0.407 5.637 1.00 98.25 80 ASP A N 1
ATOM 587 C CA . ASP A 1 80 ? 6.201 0.048 5.525 1.00 98.25 80 ASP A CA 1
ATOM 588 C C . ASP A 1 80 ? 6.543 -0.627 4.186 1.00 98.25 80 ASP A C 1
ATOM 590 O O . ASP A 1 80 ? 7.678 -0.556 3.713 1.00 98.25 80 ASP A O 1
ATOM 594 N N . ASN A 1 81 ? 5.567 -1.304 3.573 1.00 96.06 81 ASN A N 1
ATOM 595 C CA . ASN A 1 81 ? 5.733 -1.980 2.287 1.00 96.06 81 AS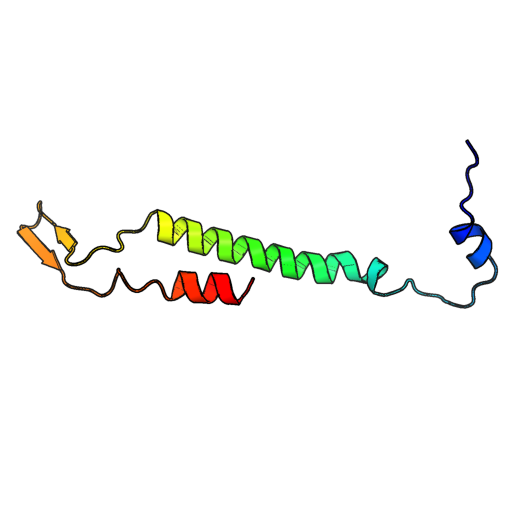N A CA 1
ATOM 596 C C . ASN A 1 81 ? 5.501 -1.069 1.062 1.00 96.06 81 ASN A C 1
ATOM 598 O O . ASN A 1 81 ? 5.594 -1.570 -0.066 1.00 96.06 81 ASN A O 1
ATOM 602 N N . LEU A 1 82 ? 5.191 0.222 1.256 1.00 93.31 82 LEU A N 1
ATOM 603 C CA . LEU A 1 82 ? 5.054 1.226 0.187 1.00 93.31 82 LEU A CA 1
ATOM 604 C C . LEU A 1 82 ? 6.205 2.232 0.172 1.00 93.31 82 LEU A C 1
ATOM 606 O O . LEU A 1 82 ? 6.630 2.567 -0.958 1.00 93.31 82 LEU A O 1
#

Organism: Vibrio parahaemolyticus (NCBI:txid670)